Protein AF-A0A7X1EKG1-F1 (afdb_monomer_lite)

Radius of gyration: 12.7 Å; chains: 1; bounding box: 34×31×30 Å

Organism: NCBI:txid1748967

Sequence (105 aa):
MAAEISNTGITGIAPVDSGCTVKTDTMGVVAVQFSKSGMTLDLIQFLNADKSIMAMPTDFENAGFSTLQQSQANNFIKLGNFYKVHYQLCGQAGYPTLLDIHTAK

Secondary structure (DSSP, 8-state):
---EEETTEEE-SSPPPTT-EEEEEEEEEEEEEE-TTSSSEEEEEEEPTTS-EEEEE--TTTTT--HHHHHHHHHH--TT-EEEEEEEEETTTTEEEEEEEEE--

pLDDT: mean 79.09, std 9.19, range [47.38, 90.19]

Structure (mmCIF, N/CA/C/O backbone):
data_AF-A0A7X1EKG1-F1
#
_entry.id   AF-A0A7X1EKG1-F1
#
loop_
_atom_site.group_PDB
_atom_site.id
_atom_site.type_symbol
_atom_site.label_atom_id
_atom_site.label_alt_id
_atom_site.label_comp_id
_atom_site.label_asym_id
_atom_site.label_entity_id
_atom_site.label_seq_id
_atom_site.pdbx_PDB_ins_code
_atom_site.Cartn_x
_atom_site.Cartn_y
_atom_site.Cartn_z
_atom_site.occupancy
_atom_site.B_iso_or_equiv
_atom_site.auth_seq_id
_atom_site.auth_comp_id
_atom_site.auth_asym_id
_atom_site.auth_atom_id
_atom_site.pdbx_PDB_model_num
ATOM 1 N N . MET A 1 1 ? 0.434 18.894 0.972 1.00 47.38 1 MET A N 1
ATOM 2 C CA . MET A 1 1 ? -0.874 18.541 0.381 1.00 47.38 1 MET A CA 1
ATOM 3 C C . MET A 1 1 ? -1.591 17.715 1.426 1.00 47.38 1 MET A C 1
ATOM 5 O O . MET A 1 1 ? -0.929 16.889 2.036 1.00 47.38 1 MET A O 1
ATOM 9 N N . ALA A 1 2 ? -2.846 18.030 1.741 1.00 57.78 2 ALA A N 1
ATOM 10 C CA . ALA A 1 2 ? -3.609 17.228 2.692 1.00 57.78 2 ALA A CA 1
ATOM 11 C C . ALA A 1 2 ? -4.096 15.969 1.973 1.00 57.78 2 ALA A C 1
ATOM 13 O O . ALA A 1 2 ? -4.463 16.050 0.802 1.00 57.78 2 ALA A O 1
ATOM 14 N N . ALA A 1 3 ? -4.066 14.832 2.653 1.00 66.69 3 ALA A N 1
ATOM 15 C CA . ALA A 1 3 ? -4.530 13.590 2.078 1.00 66.69 3 ALA A CA 1
ATOM 16 C C . ALA A 1 3 ? -6.072 13.592 1.976 1.00 66.69 3 ALA A C 1
ATOM 18 O O . ALA A 1 3 ? -6.778 13.963 2.920 1.00 66.69 3 ALA A O 1
ATOM 19 N N . GLU A 1 4 ? -6.607 13.195 0.823 1.00 78.00 4 GLU A N 1
ATOM 20 C CA . GLU A 1 4 ? -8.035 13.245 0.493 1.00 78.00 4 GLU A CA 1
ATOM 21 C C . GLU A 1 4 ? -8.570 11.841 0.205 1.00 78.00 4 GLU A C 1
ATOM 23 O O . GLU A 1 4 ? -7.884 11.009 -0.380 1.00 78.00 4 GLU A O 1
ATOM 28 N N . ILE A 1 5 ? -9.811 11.562 0.615 1.00 78.69 5 ILE A N 1
ATOM 29 C CA . ILE A 1 5 ? -10.485 10.285 0.348 1.00 78.69 5 ILE A CA 1
ATOM 30 C C . ILE A 1 5 ? -11.744 10.574 -0.451 1.00 78.69 5 ILE A C 1
ATOM 32 O O . ILE A 1 5 ? -12.587 11.369 -0.044 1.00 78.69 5 ILE A O 1
ATOM 36 N N . SER A 1 6 ? -11.869 9.898 -1.583 1.00 76.94 6 SER A N 1
ATOM 37 C CA . SER A 1 6 ? -13.011 9.939 -2.484 1.00 76.94 6 SER A CA 1
ATOM 38 C C . SER A 1 6 ? -13.549 8.530 -2.718 1.00 76.94 6 SER A C 1
ATOM 40 O O . SER A 1 6 ? -12.855 7.533 -2.526 1.00 76.94 6 SER A O 1
ATOM 42 N N . ASN A 1 7 ? -14.772 8.428 -3.244 1.00 73.75 7 ASN A N 1
ATOM 43 C CA . ASN A 1 7 ? -15.366 7.138 -3.626 1.00 73.75 7 ASN A CA 1
ATOM 44 C C . ASN A 1 7 ? -14.534 6.350 -4.656 1.00 73.75 7 ASN A C 1
ATOM 46 O O . ASN A 1 7 ? -14.760 5.157 -4.846 1.00 73.75 7 ASN A O 1
ATOM 50 N N . THR A 1 8 ? -13.614 7.016 -5.352 1.00 77.31 8 THR A N 1
ATOM 51 C CA . THR A 1 8 ? -12.771 6.454 -6.410 1.00 77.31 8 THR A CA 1
ATOM 52 C C . THR A 1 8 ? -11.322 6.223 -5.977 1.00 77.31 8 THR A C 1
ATOM 54 O O . THR A 1 8 ? -10.568 5.617 -6.740 1.00 77.31 8 THR A O 1
ATOM 57 N N . GLY A 1 9 ? -10.906 6.678 -4.791 1.00 84.25 9 GLY A N 1
ATOM 58 C CA . GLY A 1 9 ? -9.520 6.566 -4.336 1.00 84.25 9 GLY A CA 1
ATOM 59 C C . GLY A 1 9 ? -9.145 7.456 -3.158 1.00 84.25 9 GLY A C 1
ATOM 60 O O . GLY A 1 9 ? -9.903 8.336 -2.763 1.00 84.25 9 GLY A O 1
ATOM 61 N N . ILE A 1 10 ? -7.953 7.221 -2.625 1.00 85.38 10 ILE A N 1
ATOM 62 C CA . ILE A 1 10 ? -7.277 8.004 -1.596 1.00 85.38 10 ILE A CA 1
ATOM 63 C C . ILE A 1 10 ? -6.075 8.669 -2.265 1.00 85.38 10 ILE A C 1
ATOM 65 O O . ILE A 1 10 ? -5.274 7.974 -2.884 1.00 85.38 10 ILE A O 1
ATOM 69 N N . THR A 1 11 ? -5.938 9.982 -2.148 1.00 83.81 11 THR A N 1
ATOM 70 C CA . THR A 1 11 ? -4.855 10.749 -2.773 1.00 83.81 11 THR A CA 1
ATOM 71 C C . THR A 1 11 ? -4.078 11.556 -1.747 1.00 83.81 11 THR A C 1
ATOM 73 O O . THR A 1 11 ? -4.614 11.913 -0.699 1.00 83.81 11 THR A O 1
ATOM 76 N N . GLY A 1 12 ? -2.824 11.883 -2.052 1.00 75.56 12 GLY A N 1
ATOM 77 C CA . GLY A 1 12 ? -1.996 12.755 -1.220 1.00 75.56 12 GLY A CA 1
ATOM 78 C C . GLY A 1 12 ? -1.578 12.135 0.114 1.00 75.56 12 GLY A C 1
ATOM 79 O O . GLY A 1 12 ? -1.391 12.871 1.077 1.00 75.56 12 GLY A O 1
ATOM 80 N N . ILE A 1 13 ? -1.445 10.805 0.173 1.00 79.00 13 ILE A N 1
ATOM 81 C CA . ILE A 1 13 ? -1.035 10.052 1.371 1.00 79.00 13 ILE A CA 1
ATOM 82 C C . ILE A 1 13 ? 0.376 10.467 1.801 1.00 79.00 13 ILE A C 1
ATOM 84 O O . ILE A 1 13 ? 0.628 10.717 2.977 1.00 79.00 13 ILE A O 1
ATOM 88 N N . ALA A 1 14 ? 1.279 10.598 0.830 1.00 74.75 14 ALA A N 1
ATOM 89 C CA . ALA A 1 14 ? 2.633 11.089 1.025 1.00 74.75 14 ALA A CA 1
ATOM 90 C C . ALA A 1 14 ? 2.993 12.120 -0.058 1.00 74.75 14 ALA A C 1
ATOM 92 O O . ALA A 1 14 ? 2.474 12.054 -1.177 1.00 74.75 14 ALA A O 1
ATOM 93 N N . PRO A 1 15 ? 3.881 13.085 0.238 1.00 72.12 15 PRO A N 1
ATOM 94 C CA . PRO A 1 15 ? 4.393 13.998 -0.772 1.00 72.12 15 PRO A CA 1
ATOM 95 C C . PRO A 1 15 ? 5.310 13.263 -1.759 1.00 72.12 15 PRO A C 1
ATOM 97 O O . PRO A 1 15 ? 6.094 12.394 -1.373 1.00 72.12 15 PRO A O 1
ATOM 100 N N . VAL A 1 16 ? 5.242 13.647 -3.035 1.00 76.56 16 VAL A N 1
ATOM 101 C CA . VAL A 1 16 ? 6.208 13.197 -4.045 1.00 76.56 16 VAL A CA 1
ATOM 102 C C . VAL A 1 16 ? 7.555 13.856 -3.760 1.00 76.56 16 VAL A C 1
ATOM 104 O O . VAL A 1 16 ? 7.630 15.083 -3.668 1.00 76.56 16 VAL A O 1
ATOM 107 N N . ASP A 1 17 ? 8.605 13.051 -3.621 1.00 75.94 17 ASP A N 1
ATOM 108 C CA . ASP A 1 17 ? 9.947 13.535 -3.300 1.00 75.94 17 ASP A CA 1
ATOM 109 C C . ASP A 1 17 ? 10.814 13.670 -4.567 1.00 75.94 17 ASP A C 1
ATOM 111 O O . ASP A 1 17 ? 10.755 12.853 -5.496 1.00 75.94 17 ASP A O 1
ATOM 115 N N . SER A 1 18 ? 11.599 14.750 -4.635 1.00 66.50 18 SER A N 1
ATOM 116 C CA . SER A 1 18 ? 12.427 15.078 -5.801 1.00 66.50 18 SER A CA 1
ATOM 117 C C . SER A 1 18 ? 13.641 14.155 -5.870 1.00 66.50 18 SER A C 1
ATOM 119 O O . SER A 1 18 ? 14.630 14.349 -5.171 1.00 66.50 18 SER A O 1
ATOM 121 N N . GLY A 1 19 ? 13.580 13.171 -6.767 1.00 74.50 19 GLY A N 1
ATOM 122 C CA . GLY A 1 19 ? 14.617 12.146 -6.938 1.00 74.50 19 GLY A CA 1
ATOM 123 C C . GLY A 1 19 ? 14.084 10.718 -6.848 1.00 74.50 19 GLY A C 1
ATOM 124 O O . GLY A 1 19 ? 14.844 9.769 -7.047 1.00 74.50 19 GLY A O 1
ATOM 125 N N . CYS A 1 20 ? 12.787 10.552 -6.589 1.00 82.44 20 CYS A N 1
ATOM 126 C CA . CYS A 1 20 ? 12.141 9.249 -6.537 1.00 82.44 20 CYS A CA 1
ATOM 127 C C . CYS A 1 20 ? 11.470 8.886 -7.858 1.00 82.44 20 CYS A C 1
ATOM 129 O O . CYS A 1 20 ? 10.948 9.736 -8.581 1.00 82.44 20 CYS A O 1
ATOM 131 N N . THR A 1 21 ? 11.473 7.593 -8.180 1.00 85.12 21 THR A N 1
ATOM 132 C CA . THR A 1 21 ? 10.770 7.100 -9.369 1.00 85.12 21 THR A CA 1
ATOM 133 C C . THR A 1 21 ? 9.321 6.833 -9.008 1.00 85.12 21 THR A C 1
ATOM 135 O O . THR A 1 21 ? 9.040 5.900 -8.257 1.00 85.12 21 THR A O 1
ATOM 138 N N . VAL A 1 22 ? 8.410 7.634 -9.553 1.00 87.38 22 VAL A N 1
ATOM 139 C CA . VAL A 1 22 ? 6.968 7.415 -9.416 1.00 87.38 22 VAL A CA 1
ATOM 140 C C . VAL A 1 22 ? 6.523 6.336 -10.399 1.00 87.38 22 VAL A C 1
ATOM 142 O O . VAL A 1 22 ? 6.891 6.358 -11.575 1.00 87.38 22 VAL A O 1
ATOM 145 N N . LYS A 1 23 ? 5.735 5.384 -9.908 1.00 86.38 23 LYS A N 1
ATOM 146 C CA . LYS A 1 23 ? 5.140 4.296 -10.676 1.00 86.38 23 LYS A CA 1
ATOM 147 C C . LYS A 1 23 ? 3.659 4.168 -10.358 1.00 86.38 23 LYS A C 1
ATOM 149 O O . LYS A 1 23 ? 3.217 4.418 -9.238 1.00 86.38 23 LYS A O 1
ATOM 154 N N . THR A 1 24 ? 2.907 3.743 -11.363 1.00 87.56 24 THR A N 1
ATOM 155 C CA . THR A 1 24 ? 1.489 3.418 -11.243 1.00 87.56 24 THR A CA 1
ATOM 156 C C . THR A 1 24 ? 1.294 1.998 -11.727 1.00 87.56 24 THR A C 1
ATOM 158 O O . THR A 1 24 ? 1.503 1.725 -12.907 1.00 87.56 24 THR A O 1
ATOM 161 N N . ASP A 1 25 ? 0.839 1.116 -10.848 1.00 87.88 25 ASP A N 1
ATOM 162 C CA . ASP A 1 25 ? 0.566 -0.271 -11.206 1.00 87.88 25 ASP A CA 1
ATOM 163 C C . ASP A 1 25 ? -0.781 -0.714 -10.646 1.00 87.88 25 ASP A C 1
ATOM 165 O O . ASP A 1 25 ? -1.268 -0.209 -9.634 1.00 87.88 25 ASP A O 1
ATOM 169 N N . THR A 1 26 ? -1.424 -1.653 -11.338 1.00 89.00 26 THR A N 1
ATOM 170 C CA . THR A 1 26 ? -2.654 -2.269 -10.832 1.00 89.00 26 THR A CA 1
ATOM 171 C C . THR A 1 26 ? -2.277 -3.493 -10.018 1.00 89.00 26 THR A C 1
ATOM 173 O O . THR A 1 26 ? -1.799 -4.480 -10.572 1.00 89.00 26 THR A O 1
ATOM 176 N N . MET A 1 27 ? -2.489 -3.428 -8.707 1.00 89.62 27 MET A N 1
ATOM 177 C CA . MET A 1 27 ? -2.074 -4.469 -7.775 1.00 89.62 27 MET A CA 1
ATOM 178 C C . MET A 1 27 ? -3.254 -4.970 -6.943 1.00 89.62 27 MET A C 1
ATOM 180 O O . MET A 1 27 ? -4.157 -4.210 -6.588 1.00 89.62 27 MET A O 1
ATOM 184 N N . GLY A 1 28 ? -3.245 -6.265 -6.632 1.00 89.88 28 GLY A N 1
ATOM 185 C CA . GLY A 1 28 ? -4.251 -6.893 -5.777 1.00 89.88 28 GLY A CA 1
ATOM 186 C C . GLY A 1 28 ? -3.858 -6.798 -4.308 1.00 89.88 28 GLY A C 1
ATOM 187 O O . GLY A 1 28 ? -2.723 -7.100 -3.962 1.00 89.88 28 GLY A O 1
ATOM 188 N N . VAL A 1 29 ? -4.767 -6.419 -3.415 1.00 90.00 29 VAL A N 1
ATOM 189 C CA . VAL A 1 29 ? -4.476 -6.411 -1.973 1.00 90.00 29 VAL A CA 1
ATOM 190 C C . VAL A 1 29 ? -4.536 -7.843 -1.448 1.00 90.00 29 VAL A C 1
ATOM 192 O O . VAL A 1 29 ? -5.602 -8.455 -1.448 1.00 90.00 29 VAL A O 1
ATOM 195 N N . VAL A 1 30 ? -3.412 -8.389 -0.985 1.00 90.12 30 VAL A N 1
ATOM 196 C CA . VAL A 1 30 ? -3.345 -9.764 -0.450 1.00 90.12 30 VAL A CA 1
ATOM 197 C C . VAL A 1 30 ? -3.324 -9.822 1.065 1.00 90.12 30 VAL A C 1
ATOM 199 O O . VAL A 1 30 ? -3.825 -10.783 1.641 1.00 90.12 30 VAL A O 1
ATOM 202 N N . ALA A 1 31 ? -2.788 -8.793 1.711 1.00 88.38 31 ALA A N 1
ATOM 203 C CA . ALA A 1 31 ? -2.838 -8.664 3.155 1.00 88.38 31 ALA A CA 1
ATOM 204 C C . ALA A 1 31 ? -2.861 -7.192 3.553 1.00 88.38 31 ALA A C 1
ATOM 206 O O . ALA A 1 31 ? -2.425 -6.315 2.807 1.00 88.38 31 ALA A O 1
ATOM 207 N N . VAL A 1 32 ? -3.355 -6.938 4.755 1.00 87.44 32 VAL A N 1
ATOM 208 C CA . VAL A 1 32 ? -3.345 -5.624 5.381 1.00 87.44 32 VAL A CA 1
ATOM 209 C C . VAL A 1 32 ? -2.905 -5.784 6.827 1.00 87.44 32 VAL A C 1
ATOM 211 O O . VAL A 1 32 ? -3.266 -6.759 7.488 1.00 87.44 32 VAL A O 1
ATOM 214 N N . GLN A 1 33 ? -2.116 -4.840 7.313 1.00 85.50 33 GLN A N 1
ATOM 215 C CA . GLN A 1 33 ? -1.643 -4.784 8.681 1.00 85.50 33 GLN A CA 1
ATOM 216 C C . GLN A 1 33 ? -2.144 -3.491 9.307 1.00 85.50 33 GLN A C 1
ATOM 218 O O . GLN A 1 33 ? -1.924 -2.394 8.791 1.00 85.50 33 GLN A O 1
ATOM 223 N N . PHE A 1 34 ? -2.842 -3.643 10.423 1.00 81.81 34 PHE A N 1
ATOM 224 C CA . PHE A 1 34 ? -3.314 -2.522 11.217 1.00 81.81 34 PHE A CA 1
ATOM 225 C C . PHE A 1 34 ? -2.243 -2.107 12.229 1.00 81.81 34 PHE A C 1
ATOM 227 O O . PHE A 1 34 ? -1.440 -2.934 12.670 1.00 81.81 34 PHE A O 1
ATOM 234 N N . SER A 1 35 ? -2.259 -0.834 12.615 1.00 79.50 35 SER A N 1
ATOM 235 C CA . SER A 1 35 ? -1.413 -0.292 13.674 1.00 79.50 35 SER A CA 1
ATOM 236 C C . SER A 1 35 ? -1.695 -0.980 15.013 1.00 79.50 35 SER A C 1
ATOM 238 O O . SER A 1 35 ? -2.719 -1.645 15.195 1.00 79.50 35 SER A O 1
ATOM 240 N N . LYS A 1 36 ? -0.809 -0.794 16.001 1.00 71.19 36 LYS A N 1
ATOM 241 C CA . LYS A 1 36 ? -0.972 -1.374 17.352 1.00 71.19 36 LYS A CA 1
ATOM 242 C C . LYS A 1 36 ? -2.300 -1.011 18.020 1.00 71.19 36 LYS A C 1
ATOM 244 O O . LYS A 1 36 ? -2.789 -1.776 18.846 1.00 71.19 36 LYS A O 1
ATOM 249 N N . SER A 1 37 ? -2.873 0.133 17.662 1.00 68.38 37 SER A N 1
ATOM 250 C CA . SER A 1 37 ? -4.161 0.598 18.178 1.00 68.38 37 SER A CA 1
ATOM 251 C C . SER A 1 37 ? -5.357 -0.003 17.426 1.00 68.38 37 SER A C 1
ATOM 253 O O . SER A 1 37 ? -6.493 0.183 17.848 1.00 68.38 37 SER A O 1
ATOM 255 N N . GLY A 1 38 ? -5.131 -0.687 16.297 1.00 64.62 38 GLY A N 1
ATOM 256 C CA . GLY A 1 38 ? -6.168 -1.271 15.439 1.00 64.62 38 GLY A CA 1
ATOM 257 C C . GLY A 1 38 ? -7.029 -0.244 14.694 1.00 64.62 38 GLY A C 1
ATOM 258 O O . GLY A 1 38 ? -7.991 -0.616 14.027 1.00 64.62 38 GLY A O 1
ATOM 259 N N . MET A 1 39 ? -6.709 1.047 14.814 1.00 68.81 39 MET A N 1
ATOM 260 C CA . MET A 1 39 ? -7.527 2.144 14.286 1.00 68.81 39 MET A CA 1
ATOM 261 C C . MET A 1 39 ? -7.169 2.517 12.847 1.00 68.81 39 MET A C 1
ATOM 263 O O . MET A 1 39 ? -8.010 3.038 12.120 1.00 68.81 39 MET A O 1
ATOM 267 N N . THR A 1 40 ? -5.939 2.243 12.423 1.00 75.88 40 THR A N 1
ATOM 268 C CA . THR A 1 40 ? -5.372 2.668 11.139 1.00 75.88 40 THR A CA 1
ATOM 269 C C . THR A 1 40 ? -4.697 1.501 10.450 1.00 75.88 40 THR A C 1
ATOM 271 O O . THR A 1 40 ? -4.071 0.668 11.102 1.00 75.88 40 THR A O 1
ATOM 274 N N . LEU A 1 41 ? -4.814 1.435 9.128 1.00 81.06 41 LEU A N 1
ATOM 275 C CA . LEU A 1 41 ? -3.904 0.639 8.319 1.00 81.06 41 LEU A CA 1
ATOM 276 C C . LEU A 1 41 ? -2.514 1.267 8.380 1.00 81.06 41 LEU A C 1
ATOM 278 O O . LEU A 1 41 ? -2.354 2.457 8.098 1.00 81.06 41 LEU A O 1
ATOM 282 N N . ASP A 1 42 ? -1.538 0.455 8.764 1.00 82.81 42 ASP A N 1
ATOM 283 C CA . ASP A 1 42 ? -0.129 0.837 8.860 1.00 82.81 42 ASP A CA 1
ATOM 284 C C . ASP A 1 42 ? 0.650 0.336 7.638 1.00 82.81 42 ASP A C 1
ATOM 286 O O . ASP A 1 42 ? 1.515 1.025 7.104 1.00 82.81 42 ASP A O 1
ATOM 290 N N . LEU A 1 43 ? 0.289 -0.851 7.136 1.00 85.62 43 LEU A N 1
ATOM 291 C CA . LEU A 1 43 ? 0.948 -1.467 5.992 1.00 85.62 43 LEU A CA 1
ATOM 292 C C . LEU A 1 43 ? -0.038 -2.278 5.153 1.00 85.62 43 LEU A C 1
ATOM 294 O O . LEU A 1 43 ? -0.884 -3.007 5.671 1.00 85.62 43 LEU A O 1
ATOM 298 N N . ILE A 1 44 ? 0.089 -2.184 3.832 1.00 88.19 44 ILE A N 1
ATOM 299 C CA . ILE A 1 44 ? -0.692 -2.969 2.877 1.00 88.19 44 ILE A CA 1
ATOM 300 C C . ILE A 1 44 ? 0.260 -3.819 2.043 1.00 88.19 44 ILE A C 1
ATOM 302 O O . ILE A 1 44 ? 1.252 -3.327 1.510 1.00 88.19 44 ILE A O 1
ATOM 306 N N . GLN A 1 45 ? -0.044 -5.108 1.917 1.00 90.19 45 GLN A N 1
ATOM 307 C CA . GLN A 1 45 ? 0.667 -6.009 1.023 1.00 90.19 45 GLN A CA 1
ATOM 308 C C . GLN A 1 45 ? -0.098 -6.133 -0.289 1.00 90.19 45 GLN A C 1
ATOM 310 O O . GLN A 1 45 ? -1.222 -6.642 -0.340 1.00 90.19 45 GLN A O 1
ATOM 315 N N . PHE A 1 46 ? 0.550 -5.687 -1.353 1.00 89.44 46 PHE A N 1
ATOM 316 C CA . PHE A 1 46 ? 0.053 -5.717 -2.712 1.00 89.44 46 PHE A CA 1
ATOM 317 C C . PHE A 1 46 ? 0.725 -6.844 -3.492 1.00 89.44 46 PHE A C 1
ATOM 319 O O . PHE A 1 46 ? 1.945 -6.969 -3.496 1.00 89.44 46 PHE A O 1
ATOM 326 N N . LEU A 1 47 ? -0.063 -7.664 -4.172 1.00 88.56 47 LEU A N 1
ATOM 327 C CA . LEU A 1 47 ? 0.405 -8.643 -5.138 1.00 88.56 47 LEU A CA 1
ATOM 328 C C . LEU A 1 47 ? 0.447 -7.989 -6.513 1.00 88.56 47 LEU A C 1
ATOM 330 O O . LEU A 1 47 ? -0.583 -7.585 -7.060 1.00 88.56 47 LEU A O 1
ATOM 334 N N . ASN A 1 48 ? 1.655 -7.898 -7.053 1.00 84.31 48 ASN A N 1
ATOM 335 C CA . ASN A 1 48 ? 1.894 -7.376 -8.383 1.00 84.31 48 ASN A CA 1
ATOM 336 C C . ASN A 1 48 ? 1.636 -8.448 -9.458 1.00 84.31 48 ASN A C 1
ATOM 338 O O . ASN A 1 48 ? 1.585 -9.645 -9.156 1.00 84.31 48 ASN A O 1
ATOM 342 N N . ALA A 1 49 ? 1.513 -8.034 -10.722 1.00 79.06 49 ALA A N 1
ATOM 343 C CA . ALA A 1 49 ? 1.280 -8.946 -11.849 1.00 79.06 49 ALA A CA 1
ATOM 344 C C . ALA A 1 49 ? 2.381 -10.018 -11.986 1.00 79.06 49 ALA A C 1
ATOM 346 O O . ALA A 1 49 ? 2.093 -11.172 -12.303 1.00 79.06 49 ALA A O 1
ATOM 347 N N . ASP A 1 50 ? 3.622 -9.670 -11.635 1.00 82.00 50 ASP A N 1
ATOM 348 C CA . ASP A 1 50 ? 4.776 -10.578 -11.585 1.00 82.00 50 ASP A CA 1
ATOM 349 C C . ASP A 1 50 ? 4.729 -11.600 -10.431 1.00 82.00 50 ASP A C 1
ATOM 351 O O . ASP A 1 50 ? 5.704 -12.306 -10.184 1.00 82.00 50 ASP A O 1
ATOM 355 N N . LYS A 1 51 ? 3.612 -11.679 -9.692 1.00 79.69 51 LYS A N 1
ATOM 356 C CA . LYS A 1 51 ? 3.424 -12.485 -8.469 1.00 79.69 51 LYS A CA 1
ATOM 357 C C . LYS A 1 51 ? 4.333 -12.093 -7.299 1.00 79.69 51 LYS A C 1
ATOM 359 O O . LYS A 1 51 ? 4.387 -12.799 -6.294 1.00 79.69 51 LYS A O 1
ATOM 364 N N . SER A 1 52 ? 5.011 -10.956 -7.403 1.00 84.56 52 SER A N 1
ATOM 365 C CA . SER A 1 52 ? 5.788 -10.370 -6.314 1.00 84.56 52 SER A CA 1
ATOM 366 C C . SER A 1 52 ? 4.864 -9.671 -5.320 1.00 84.56 52 SER A C 1
ATOM 368 O O . SER A 1 52 ? 3.981 -8.914 -5.722 1.00 84.56 52 SER A O 1
ATOM 370 N N . ILE A 1 53 ? 5.080 -9.903 -4.025 1.00 86.38 53 ILE A N 1
ATOM 371 C CA . ILE A 1 53 ? 4.363 -9.203 -2.955 1.00 86.38 53 ILE A CA 1
ATOM 372 C C . ILE A 1 53 ? 5.181 -7.973 -2.556 1.00 86.38 53 ILE A C 1
ATOM 374 O O . ILE A 1 53 ? 6.319 -8.099 -2.108 1.00 86.38 53 ILE A O 1
ATOM 378 N N . MET A 1 54 ? 4.597 -6.789 -2.706 1.00 84.50 54 MET A N 1
ATOM 379 C CA . MET A 1 54 ? 5.150 -5.522 -2.243 1.00 84.50 54 MET A CA 1
ATOM 380 C C . MET A 1 54 ? 4.402 -5.058 -1.000 1.00 84.50 54 MET A C 1
ATOM 382 O O . MET A 1 54 ? 3.200 -4.813 -1.036 1.00 84.50 54 MET A O 1
ATOM 386 N N . ALA A 1 55 ? 5.129 -4.934 0.104 1.00 84.94 55 ALA A N 1
ATOM 387 C CA . ALA A 1 55 ? 4.637 -4.296 1.312 1.00 84.94 55 ALA A CA 1
ATOM 388 C C . ALA A 1 55 ? 4.833 -2.783 1.191 1.00 84.94 55 ALA A C 1
ATOM 390 O O . ALA A 1 55 ? 5.964 -2.325 1.039 1.00 84.94 55 ALA A O 1
ATOM 391 N N . MET A 1 56 ? 3.742 -2.026 1.251 1.00 85.56 56 MET A N 1
ATOM 392 C CA . MET A 1 56 ? 3.758 -0.569 1.211 1.00 85.56 56 MET A CA 1
ATOM 393 C C . MET A 1 56 ? 3.193 -0.030 2.528 1.00 85.56 56 MET A C 1
ATOM 395 O O . MET A 1 56 ? 2.028 -0.311 2.834 1.00 85.56 56 MET A O 1
ATOM 399 N N . PRO A 1 57 ? 3.987 0.707 3.322 1.00 82.12 57 PRO A N 1
ATOM 400 C CA . PRO A 1 57 ? 3.460 1.419 4.473 1.00 82.12 57 PRO A CA 1
ATOM 401 C C . PRO A 1 57 ? 2.501 2.516 3.999 1.00 82.12 57 PRO A C 1
ATOM 403 O O . PRO A 1 57 ? 2.770 3.223 3.024 1.00 82.12 57 PRO A O 1
ATOM 406 N N . THR A 1 58 ? 1.354 2.619 4.660 1.00 75.38 58 THR A N 1
ATOM 407 C CA . THR A 1 58 ? 0.323 3.622 4.366 1.00 75.38 58 THR A CA 1
ATOM 408 C C . THR A 1 58 ? 0.513 4.900 5.161 1.00 75.38 58 THR A C 1
ATOM 410 O O . THR A 1 58 ? 0.030 5.939 4.725 1.00 75.38 58 THR A O 1
ATOM 413 N N . ASP A 1 59 ? 1.172 4.825 6.322 1.00 74.19 59 ASP A N 1
ATOM 414 C CA . ASP A 1 59 ? 1.496 5.975 7.176 1.00 74.19 59 ASP A CA 1
ATOM 415 C C . ASP A 1 59 ? 0.301 6.923 7.416 1.00 74.19 59 ASP A C 1
ATOM 417 O O . ASP A 1 59 ? 0.436 8.140 7.535 1.00 74.19 59 ASP A O 1
ATOM 421 N N . PHE A 1 60 ? -0.914 6.366 7.507 1.00 72.31 60 PHE A N 1
ATOM 422 C CA . PHE A 1 60 ? -2.149 7.151 7.612 1.00 72.31 60 PHE A CA 1
ATOM 423 C C . PHE A 1 60 ? -2.214 8.021 8.876 1.00 72.31 60 PHE A C 1
ATOM 425 O O . PHE A 1 60 ? -2.907 9.039 8.883 1.00 72.31 60 PHE A O 1
ATOM 432 N N . GLU A 1 61 ? -1.486 7.650 9.932 1.00 66.81 61 GLU A N 1
ATOM 433 C CA . GLU A 1 61 ? -1.295 8.504 11.110 1.00 66.81 61 GLU A CA 1
ATOM 434 C C . GLU A 1 61 ? -0.490 9.771 10.788 1.00 66.81 61 GLU A C 1
ATOM 436 O O . GLU A 1 61 ? -0.854 10.853 11.247 1.00 66.81 61 GLU A O 1
ATOM 441 N N . ASN A 1 62 ? 0.554 9.667 9.961 1.00 66.25 62 ASN A N 1
ATOM 442 C CA . ASN A 1 62 ? 1.420 10.790 9.592 1.00 66.25 62 ASN A CA 1
ATOM 443 C C . ASN A 1 62 ? 0.893 11.596 8.395 1.00 66.25 62 ASN A C 1
ATOM 445 O O . ASN A 1 62 ? 1.230 12.769 8.250 1.00 66.25 62 ASN A O 1
ATOM 449 N N . ALA A 1 63 ? 0.008 11.014 7.583 1.00 64.31 63 ALA A N 1
ATOM 450 C CA . ALA A 1 63 ? -0.662 11.683 6.464 1.00 64.31 63 ALA A CA 1
ATOM 451 C C . ALA A 1 63 ? -1.644 12.798 6.897 1.00 64.31 63 ALA A C 1
ATOM 453 O O . ALA A 1 63 ? -2.205 13.503 6.056 1.00 64.31 63 ALA A O 1
ATOM 454 N N . GLY A 1 64 ? -1.874 12.971 8.205 1.00 64.56 64 GLY A N 1
ATOM 455 C CA . GLY A 1 64 ? -2.779 13.991 8.740 1.00 64.56 64 GLY A CA 1
ATOM 456 C C . GLY A 1 64 ? -4.261 13.652 8.561 1.00 64.56 64 GLY A C 1
ATOM 457 O O . GLY A 1 64 ? -5.105 14.548 8.609 1.00 64.56 64 GLY A O 1
ATOM 458 N N . PHE A 1 65 ? -4.597 12.375 8.350 1.00 69.12 65 PHE A N 1
ATOM 459 C CA . PHE A 1 65 ? -5.986 11.939 8.259 1.00 69.12 65 PHE A CA 1
ATOM 460 C C . PHE A 1 65 ? -6.707 12.097 9.601 1.00 69.12 65 PHE A C 1
ATOM 462 O O . PHE A 1 65 ? -6.237 11.640 10.643 1.00 69.12 65 PHE A O 1
ATOM 469 N N . SER A 1 66 ? -7.908 12.674 9.561 1.00 72.50 66 SER A N 1
ATOM 470 C CA . SER A 1 66 ? -8.847 12.616 10.686 1.00 72.50 66 SER A CA 1
ATOM 471 C C . SER A 1 66 ? -9.279 11.170 10.970 1.00 72.50 66 SER A C 1
ATOM 473 O O . SER A 1 66 ? -9.274 10.326 10.076 1.00 72.50 66 SER A O 1
ATOM 475 N N . THR A 1 67 ? -9.734 10.868 12.188 1.00 74.88 67 THR A N 1
ATOM 476 C CA . THR A 1 67 ? -10.240 9.529 12.566 1.00 74.88 67 THR A CA 1
ATOM 477 C C . THR A 1 67 ? -11.332 9.001 11.625 1.00 74.88 67 THR A C 1
ATOM 479 O O . THR A 1 67 ? -11.376 7.808 11.322 1.00 74.88 67 THR A O 1
ATOM 482 N N . LEU A 1 68 ? -12.188 9.885 11.099 1.00 75.19 68 LEU A N 1
ATOM 483 C CA . LEU A 1 68 ? -13.188 9.533 10.085 1.00 75.19 68 LEU A CA 1
ATOM 484 C C . LEU A 1 68 ? -12.556 9.150 8.745 1.00 75.19 68 LEU A C 1
ATOM 486 O O . LEU A 1 68 ? -13.020 8.213 8.099 1.00 75.19 68 LEU A O 1
ATOM 490 N N . GLN A 1 69 ? -11.518 9.863 8.311 1.00 77.56 69 GLN A N 1
ATOM 491 C CA . GLN A 1 69 ? -10.792 9.529 7.088 1.00 77.56 69 GLN A CA 1
ATOM 492 C C . GLN A 1 69 ? -10.011 8.224 7.254 1.00 77.56 69 GLN A C 1
ATOM 494 O O . GLN A 1 69 ? -10.070 7.374 6.379 1.00 77.56 69 GLN A O 1
ATOM 499 N N . GLN A 1 70 ? -9.378 8.000 8.404 1.00 76.56 70 GLN A N 1
ATOM 500 C CA . GLN A 1 70 ? -8.711 6.733 8.714 1.00 76.56 70 GLN A CA 1
ATOM 501 C C . GLN A 1 70 ? -9.682 5.548 8.617 1.00 76.56 70 GLN A C 1
ATOM 503 O O . GLN A 1 70 ? -9.403 4.559 7.945 1.00 76.56 70 GLN A O 1
ATOM 508 N N . SER A 1 71 ? -10.876 5.673 9.206 1.00 79.56 71 SER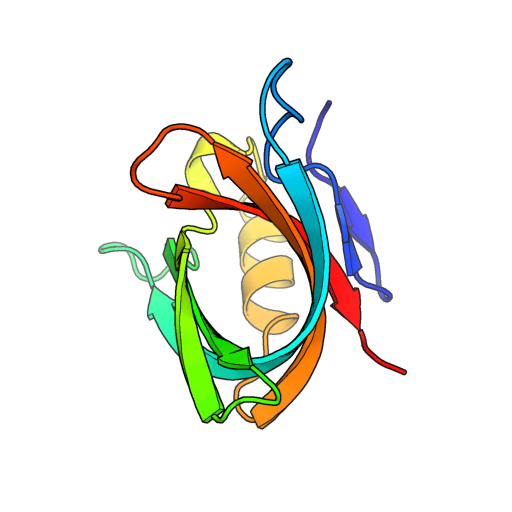 A N 1
ATOM 509 C CA . SER A 1 71 ? -11.914 4.641 9.104 1.00 79.56 71 SER A CA 1
ATOM 510 C C . SER A 1 71 ? -12.401 4.428 7.662 1.00 79.56 71 SER A C 1
ATOM 512 O O . SER A 1 71 ? -12.616 3.289 7.240 1.00 79.56 71 SER A O 1
ATOM 514 N N . GLN A 1 72 ? -12.545 5.503 6.880 1.00 81.00 72 GLN A N 1
ATOM 515 C CA . GLN A 1 72 ? -12.913 5.415 5.464 1.00 81.00 72 GLN A CA 1
ATOM 516 C C . GLN A 1 72 ? -11.817 4.753 4.625 1.00 81.00 72 GLN A C 1
ATOM 518 O O . GLN A 1 72 ? -12.130 3.878 3.824 1.00 81.00 72 GLN A O 1
ATOM 523 N N . ALA A 1 73 ? -10.549 5.103 4.844 1.00 77.81 73 ALA A N 1
ATOM 524 C CA . ALA A 1 73 ? -9.404 4.492 4.182 1.00 77.81 73 ALA A CA 1
ATOM 525 C C . ALA A 1 73 ? -9.324 2.993 4.491 1.00 77.81 73 ALA A C 1
ATOM 527 O O . ALA A 1 73 ? -9.203 2.175 3.581 1.00 77.81 73 ALA A O 1
ATOM 528 N N . ASN A 1 74 ? -9.499 2.620 5.762 1.00 80.62 74 ASN A N 1
ATOM 529 C CA . ASN A 1 74 ? -9.526 1.221 6.181 1.00 80.62 74 ASN A CA 1
ATOM 530 C C . ASN A 1 74 ? -10.653 0.432 5.500 1.00 80.62 74 ASN A C 1
ATOM 532 O O . ASN A 1 74 ? -10.438 -0.697 5.078 1.00 80.62 74 ASN A O 1
ATOM 536 N N . ASN A 1 75 ? -11.846 1.020 5.371 1.00 81.44 75 ASN A N 1
ATOM 537 C CA . ASN A 1 75 ? -12.974 0.381 4.684 1.00 81.44 75 ASN A CA 1
ATOM 538 C C . ASN A 1 75 ? -12.828 0.366 3.155 1.00 81.44 75 ASN A C 1
ATOM 540 O O . ASN A 1 75 ? -13.424 -0.483 2.482 1.00 81.44 75 ASN A O 1
ATOM 544 N N . PHE A 1 76 ? -12.073 1.315 2.602 1.00 83.38 76 PHE A N 1
ATOM 545 C CA . PHE A 1 76 ? -11.813 1.420 1.174 1.00 83.38 76 PHE A CA 1
ATOM 546 C C . PHE A 1 76 ? -10.894 0.295 0.692 1.00 83.38 76 PHE A C 1
ATOM 548 O O . PHE A 1 76 ? -11.160 -0.295 -0.358 1.00 83.38 76 PHE A O 1
ATOM 555 N N . ILE A 1 77 ? -9.853 -0.035 1.464 1.00 83.31 77 ILE A N 1
ATOM 556 C CA . ILE A 1 77 ? -8.919 -1.127 1.172 1.00 83.31 77 ILE A CA 1
ATOM 557 C C . ILE A 1 77 ? -9.566 -2.46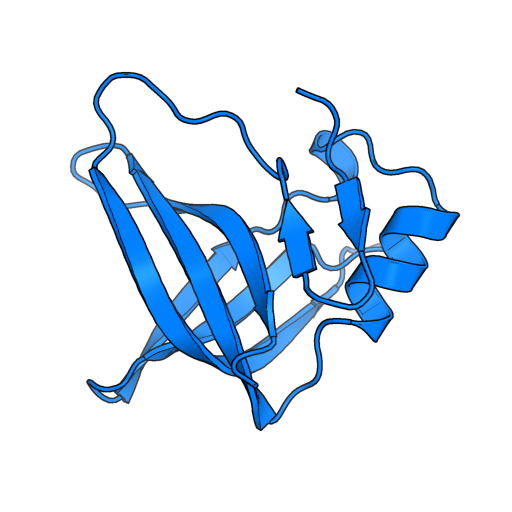7 1.530 1.00 83.31 77 ILE A C 1
ATOM 559 O O . ILE A 1 77 ? -9.735 -2.808 2.698 1.00 83.31 77 ILE A O 1
ATOM 563 N N . LYS A 1 78 ? -9.900 -3.267 0.516 1.00 84.00 78 LYS A N 1
ATOM 564 C CA . LYS A 1 78 ? -10.464 -4.607 0.699 1.00 84.00 78 LYS A CA 1
ATOM 565 C C . LYS A 1 78 ? -9.499 -5.670 0.203 1.00 84.00 78 LYS A C 1
ATOM 567 O O . LYS A 1 78 ? -8.997 -5.593 -0.915 1.00 84.00 78 LYS A O 1
ATOM 572 N N . LEU A 1 79 ? -9.295 -6.688 1.032 1.00 85.44 79 LEU A N 1
ATOM 573 C CA . LEU A 1 79 ? -8.544 -7.886 0.670 1.00 85.44 79 LEU A CA 1
ATOM 574 C C . LEU A 1 79 ? -9.172 -8.553 -0.562 1.00 85.44 79 LEU A C 1
ATOM 576 O O . LEU A 1 79 ? -10.392 -8.683 -0.651 1.00 85.44 79 LEU A O 1
ATOM 580 N N . GLY A 1 80 ? -8.335 -8.963 -1.511 1.00 83.00 80 GLY A N 1
ATOM 581 C CA . GLY A 1 80 ? -8.732 -9.599 -2.766 1.00 83.00 80 GLY A CA 1
ATOM 582 C C . GLY A 1 80 ? -9.184 -8.640 -3.871 1.00 83.00 80 GLY A C 1
ATOM 583 O O . GLY A 1 80 ? -9.398 -9.096 -4.992 1.00 83.00 80 GLY A O 1
ATOM 584 N N . ASN A 1 81 ? -9.305 -7.335 -3.601 1.00 87.81 81 ASN A N 1
ATOM 585 C CA . ASN A 1 81 ? -9.603 -6.346 -4.637 1.00 87.81 81 ASN A CA 1
ATOM 586 C C . ASN A 1 81 ? -8.333 -5.835 -5.319 1.00 87.81 81 ASN A C 1
ATOM 588 O O . ASN A 1 81 ? -7.265 -5.745 -4.710 1.00 87.81 81 ASN A O 1
ATOM 592 N N . PHE A 1 82 ? -8.492 -5.439 -6.580 1.00 86.81 82 PHE A N 1
ATOM 593 C CA . PHE A 1 82 ? -7.457 -4.778 -7.360 1.00 86.81 82 PHE A CA 1
ATOM 594 C C . PHE A 1 82 ? -7.619 -3.264 -7.282 1.00 86.81 82 PHE A C 1
ATOM 596 O O . PHE A 1 82 ? -8.715 -2.718 -7.433 1.00 86.81 82 PHE A O 1
ATOM 603 N N . TYR A 1 83 ? -6.502 -2.584 -7.068 1.00 88.94 83 TYR A N 1
ATOM 604 C CA . TYR A 1 83 ? -6.434 -1.136 -6.994 1.00 88.94 83 TYR A CA 1
ATOM 605 C C . TYR A 1 83 ? -5.327 -0.637 -7.912 1.00 88.94 83 TYR A C 1
ATOM 607 O O . TYR A 1 83 ? -4.310 -1.302 -8.102 1.00 88.94 83 TYR A O 1
ATOM 615 N N . LYS A 1 84 ? -5.524 0.547 -8.488 1.00 88.94 84 LYS A N 1
ATOM 616 C CA . LYS A 1 84 ? -4.453 1.311 -9.122 1.00 88.94 84 LYS A CA 1
ATOM 617 C C . LYS A 1 84 ? -3.659 1.985 -8.017 1.00 88.94 84 LYS A C 1
ATOM 619 O O . LYS A 1 84 ? -4.124 2.955 -7.425 1.00 88.94 84 LYS A O 1
ATOM 624 N N . VAL A 1 85 ? -2.496 1.428 -7.726 1.00 88.44 85 VAL A N 1
ATOM 625 C CA . VAL A 1 85 ? -1.593 1.882 -6.678 1.00 88.44 85 VAL A CA 1
ATOM 626 C C . VAL A 1 85 ? -0.582 2.825 -7.309 1.00 88.44 85 VAL A C 1
ATOM 628 O O . VAL A 1 85 ? 0.142 2.454 -8.234 1.00 88.44 85 VAL A O 1
ATOM 631 N N . HIS A 1 86 ? -0.557 4.055 -6.817 1.00 88.88 86 HIS A N 1
ATOM 632 C CA . HIS A 1 86 ? 0.407 5.072 -7.189 1.00 88.88 86 HIS A CA 1
ATOM 633 C C . HIS A 1 86 ? 1.438 5.163 -6.075 1.00 88.88 86 HIS A C 1
ATOM 635 O O . HIS A 1 86 ? 1.116 5.496 -4.935 1.00 88.88 86 HIS A O 1
ATOM 641 N N . TYR A 1 87 ? 2.678 4.815 -6.383 1.00 87.62 87 TYR A N 1
ATOM 642 C CA . TYR A 1 87 ? 3.734 4.736 -5.389 1.00 87.62 87 TYR A CA 1
ATOM 643 C C . TYR A 1 87 ? 5.033 5.282 -5.959 1.00 87.62 87 TYR A C 1
ATOM 645 O O . TYR 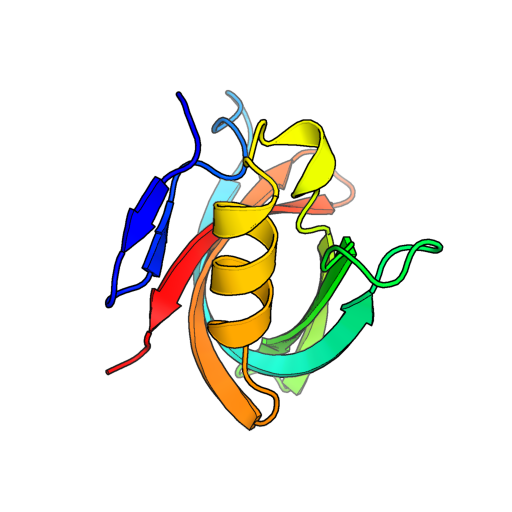A 1 87 ? 5.260 5.278 -7.167 1.00 87.62 87 TYR A O 1
ATOM 653 N N . GLN A 1 88 ? 5.901 5.762 -5.083 1.00 87.56 88 GLN A N 1
ATOM 654 C CA . GLN A 1 88 ? 7.242 6.184 -5.453 1.00 87.56 88 GLN A CA 1
ATOM 655 C C . GLN A 1 88 ? 8.281 5.280 -4.817 1.00 87.56 88 GLN A C 1
ATOM 657 O O . GLN A 1 88 ? 8.117 4.810 -3.696 1.00 87.56 88 GLN A O 1
ATOM 662 N N . LEU A 1 89 ? 9.363 5.047 -5.546 1.00 85.00 89 LEU A N 1
ATOM 663 C CA . LEU A 1 89 ? 10.530 4.327 -5.066 1.00 85.00 89 LEU A CA 1
ATOM 664 C C . LEU A 1 89 ? 11.644 5.343 -4.832 1.00 85.00 89 LEU A C 1
ATOM 666 O O . LEU A 1 89 ? 12.178 5.918 -5.787 1.00 85.00 89 LEU A O 1
ATOM 670 N N . CYS A 1 90 ? 11.961 5.568 -3.558 1.00 73.75 90 CYS A N 1
ATOM 671 C CA . CYS A 1 90 ? 13.000 6.495 -3.120 1.00 73.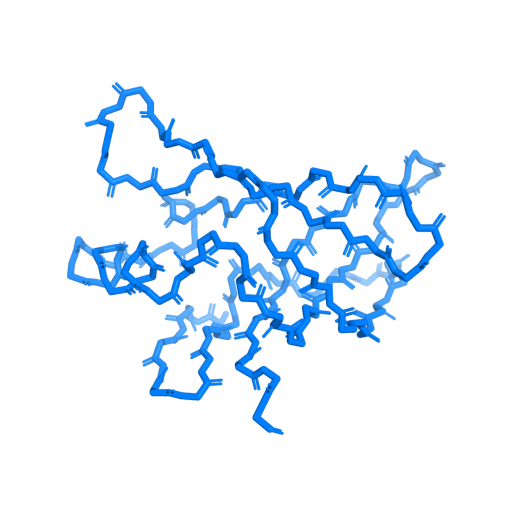75 90 CYS A CA 1
ATOM 672 C C . CYS A 1 90 ? 14.253 5.739 -2.646 1.00 73.75 90 CYS A C 1
ATOM 674 O O . CYS A 1 90 ? 14.168 4.817 -1.831 1.00 73.75 90 CYS A O 1
ATOM 676 N N . GLY A 1 91 ? 15.430 6.156 -3.126 1.00 64.88 91 GLY A N 1
ATOM 677 C CA . GLY A 1 91 ? 16.736 5.615 -2.721 1.00 64.88 91 GLY A CA 1
ATOM 678 C C . GLY A 1 91 ? 17.135 4.280 -3.376 1.00 64.88 91 GLY A C 1
ATOM 679 O O . GLY A 1 91 ? 16.319 3.588 -3.979 1.00 64.88 91 GLY A O 1
ATOM 680 N N . GLN A 1 92 ? 18.413 3.894 -3.237 1.00 52.81 92 GLN A N 1
ATOM 681 C CA . GLN A 1 92 ? 18.963 2.652 -3.824 1.00 52.81 92 GLN A CA 1
ATOM 682 C C . GLN A 1 92 ? 18.307 1.365 -3.293 1.00 52.81 92 GLN A C 1
ATOM 684 O O . GLN A 1 92 ? 18.371 0.333 -3.953 1.00 52.81 92 GLN A O 1
ATOM 689 N N . ALA A 1 93 ? 17.677 1.423 -2.117 1.00 55.34 93 ALA A N 1
ATOM 690 C CA . ALA A 1 93 ? 16.977 0.292 -1.513 1.00 55.34 93 ALA A CA 1
ATOM 691 C C . ALA A 1 93 ? 15.527 0.128 -2.013 1.00 55.34 93 ALA A C 1
ATOM 693 O O . ALA A 1 93 ? 14.906 -0.889 -1.720 1.00 55.34 93 ALA A O 1
ATOM 694 N N . GLY A 1 94 ? 14.993 1.098 -2.770 1.00 62.34 94 GLY A N 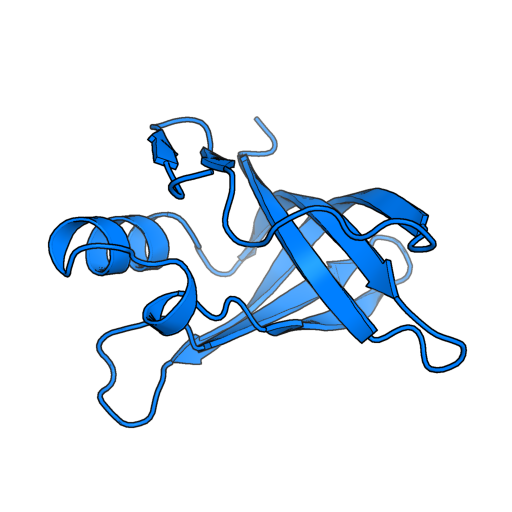1
ATOM 695 C CA . GLY A 1 94 ? 13.670 0.994 -3.383 1.00 62.34 94 GLY A CA 1
ATOM 696 C C . GLY A 1 94 ? 12.533 0.874 -2.371 1.00 62.34 94 GLY A C 1
ATOM 697 O O . GLY A 1 94 ? 11.649 0.046 -2.568 1.00 62.34 94 GLY A O 1
ATOM 698 N N . TYR A 1 95 ? 12.548 1.672 -1.298 1.00 71.69 95 TYR A N 1
ATOM 699 C CA . TYR A 1 95 ? 11.428 1.713 -0.357 1.00 71.69 95 TYR A CA 1
ATOM 700 C C . TYR A 1 95 ? 10.185 2.256 -1.080 1.00 71.69 95 TYR A C 1
ATOM 702 O O . TYR A 1 95 ? 10.228 3.396 -1.555 1.00 71.69 95 TYR A O 1
ATOM 710 N N . PRO A 1 96 ? 9.112 1.454 -1.226 1.00 79.38 96 PRO A N 1
ATOM 711 C CA . PRO A 1 96 ? 7.904 1.896 -1.897 1.00 79.38 96 PRO A CA 1
ATOM 712 C C . PRO A 1 96 ? 7.078 2.747 -0.937 1.00 79.38 96 PRO A C 1
ATOM 714 O O . PRO A 1 96 ? 6.539 2.250 0.048 1.00 79.38 96 PRO A O 1
ATOM 717 N N . THR A 1 97 ? 6.966 4.032 -1.242 1.00 82.69 97 THR A N 1
ATOM 718 C CA . THR A 1 97 ? 6.107 4.962 -0.513 1.00 82.69 97 THR A CA 1
ATOM 719 C C . THR A 1 97 ? 4.801 5.113 -1.269 1.00 82.69 97 THR A C 1
ATOM 721 O O . THR A 1 97 ? 4.800 5.486 -2.445 1.00 82.69 97 THR A O 1
ATOM 724 N N . LEU A 1 98 ? 3.688 4.835 -0.595 1.00 84.31 98 LEU A N 1
ATOM 725 C CA . LEU A 1 98 ? 2.363 4.988 -1.175 1.00 84.31 98 LEU A CA 1
ATOM 726 C C . LEU A 1 98 ? 2.017 6.478 -1.313 1.00 84.31 98 LEU A C 1
ATOM 728 O O . LEU A 1 98 ? 2.028 7.215 -0.331 1.00 84.31 98 LEU A O 1
ATOM 732 N N . LEU A 1 99 ? 1.716 6.914 -2.534 1.00 84.94 99 LEU A N 1
ATOM 733 C CA . LEU A 1 99 ? 1.307 8.288 -2.836 1.00 84.94 99 LEU A CA 1
ATOM 734 C C . LEU A 1 99 ? -0.214 8.388 -2.897 1.00 84.94 99 LEU A C 1
ATOM 736 O O . LEU A 1 99 ? -0.828 9.154 -2.155 1.00 84.94 99 LEU A O 1
ATOM 740 N N . ASP A 1 100 ? -0.808 7.566 -3.760 1.00 86.50 100 ASP A N 1
ATOM 741 C CA . ASP A 1 100 ? 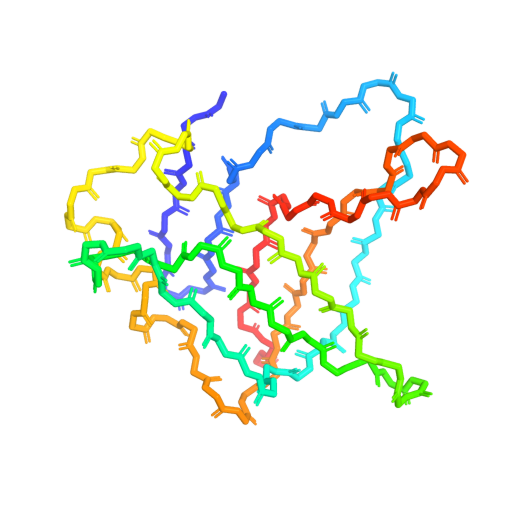-2.237 7.537 -4.033 1.00 86.50 100 ASP A CA 1
ATOM 742 C C . ASP A 1 100 ? -2.687 6.094 -4.275 1.00 86.50 100 ASP A C 1
ATOM 744 O O . ASP A 1 100 ? -1.921 5.231 -4.708 1.00 86.50 100 ASP A O 1
ATOM 748 N N . ILE A 1 101 ? -3.962 5.813 -4.046 1.00 87.56 101 ILE A N 1
ATOM 749 C CA . ILE A 1 101 ? -4.570 4.538 -4.402 1.00 87.56 101 ILE A CA 1
ATOM 750 C C . ILE A 1 101 ? -5.978 4.754 -4.934 1.00 87.56 101 ILE A C 1
ATOM 752 O O . ILE A 1 101 ? -6.804 5.398 -4.305 1.00 87.56 101 ILE A O 1
ATOM 756 N N . HIS A 1 102 ? -6.286 4.170 -6.084 1.00 87.56 102 HIS A N 1
ATOM 757 C CA . HIS A 1 102 ? -7.587 4.287 -6.729 1.00 87.56 102 HIS A CA 1
ATOM 758 C C . HIS A 1 102 ? -8.213 2.920 -6.954 1.00 87.56 102 HIS A C 1
ATOM 760 O O . HIS A 1 102 ? -7.516 1.924 -7.139 1.00 87.56 102 HIS A O 1
ATOM 766 N N . THR A 1 103 ? -9.542 2.848 -6.984 1.00 82.88 103 THR A N 1
ATOM 767 C CA . THR A 1 103 ? -10.220 1.613 -7.394 1.00 82.88 103 THR A CA 1
ATOM 768 C C . THR A 1 103 ? -9.845 1.293 -8.840 1.00 82.88 103 THR A C 1
ATOM 770 O O . THR A 1 103 ? -10.021 2.149 -9.713 1.00 82.88 103 THR A O 1
ATOM 773 N N . ALA A 1 104 ? -9.366 0.079 -9.117 1.00 73.62 104 ALA A N 1
ATOM 774 C CA . ALA A 1 104 ? -9.247 -0.405 -10.489 1.00 73.62 104 ALA A CA 1
ATOM 775 C C . ALA A 1 104 ? -10.649 -0.822 -10.955 1.00 73.62 104 ALA A C 1
ATOM 777 O O . ALA A 1 104 ? -11.036 -1.979 -10.828 1.00 73.62 104 ALA A O 1
ATOM 778 N N . LYS A 1 105 ? -11.459 0.161 -11.353 1.00 54.62 105 LYS A N 1
ATOM 779 C CA . LYS A 1 105 ? -12.790 -0.072 -11.917 1.00 54.62 105 LYS A CA 1
ATOM 780 C C . LYS A 1 105 ? -12.691 -0.417 -13.397 1.00 54.62 105 LYS A C 1
ATOM 782 O O . LYS A 1 105 ? -11.838 0.205 -14.072 1.00 54.62 105 LYS A O 1
#

Foldseek 3Di:
DQWDDDPFKIAALDDDDDAWDKDKAWWAFADWDADPVNQATQWTWTQGPVRDTDIEGSPNVVSPDDSVRRVVVVVSDDHGFIKTWIWIQDDPVRHTYTGMIGHPD